Protein AF-A0A0B8NSM9-F1 (afdb_monomer_lite)

Foldseek 3Di:
DVVVVVVVVVVVVVVVVVCVVVVVVVVVVCCVVVVPDDDPPPPPLPDPPPPDPDDPPVVLQVLLVVLLVVLLVQLVVQVVVCVVVVHDDDSVVSSVVSSVCVVVVCCVVPVPDCPPPNPSNNVVVCVVVVVVVVVVVVVPDPVVVVVVVVPPPVVVVPPDPVVVVVVVVVVD

InterPro domains:
  IPR004445 Sodium/glutamate symport carrier protein GltS [PF03616] (2-148)
  IPR004445 Sodium/glutamate symport carrier protein GltS [PTHR36178] (2-150)

Structure (mmCIF, N/CA/C/O backbone):
data_AF-A0A0B8NSM9-F1
#
_entry.id   AF-A0A0B8NSM9-F1
#
loop_
_atom_site.group_PDB
_atom_site.id
_atom_site.type_symbol
_atom_site.label_atom_id
_atom_site.label_alt_id
_atom_site.label_comp_id
_atom_site.label_asym_id
_atom_site.label_entity_id
_atom_site.label_seq_id
_atom_site.pdbx_PDB_ins_code
_atom_site.Cartn_x
_atom_site.Cartn_y
_atom_site.Cartn_z
_atom_site.occupancy
_atom_site.B_iso_or_equiv
_atom_site.auth_seq_id
_atom_site.auth_comp_id
_atom_site.auth_asym_id
_atom_site.auth_atom_id
_atom_site.pdbx_PDB_model_num
ATOM 1 N N . MET A 1 1 ? -21.433 7.945 20.732 1.00 51.22 1 MET A N 1
ATOM 2 C CA . MET A 1 1 ? -20.625 8.120 19.500 1.00 51.22 1 MET A CA 1
ATOM 3 C C . MET A 1 1 ? -19.226 7.512 19.634 1.00 51.22 1 MET A C 1
ATOM 5 O O . MET A 1 1 ? -18.676 7.158 18.604 1.00 51.22 1 MET A O 1
ATOM 9 N N . GLU A 1 2 ? -18.695 7.286 20.847 1.00 59.81 2 GLU A N 1
ATOM 10 C CA . GLU A 1 2 ? -17.416 6.572 21.081 1.00 59.81 2 GLU A CA 1
ATOM 11 C C . GLU A 1 2 ? -17.366 5.153 20.502 1.00 59.81 2 GLU A C 1
ATOM 13 O O . GLU A 1 2 ? -16.456 4.845 19.741 1.00 59.81 2 GLU A O 1
ATOM 18 N N . SER A 1 3 ? -18.392 4.328 20.740 1.00 70.81 3 SER A N 1
ATOM 19 C CA . SER A 1 3 ? -18.400 2.936 20.260 1.00 70.81 3 SER A CA 1
ATOM 20 C C . SER A 1 3 ? -18.242 2.808 18.734 1.00 70.81 3 SER A C 1
ATOM 22 O O . SER A 1 3 ? -17.578 1.898 18.255 1.00 70.81 3 SER A O 1
ATOM 24 N N . ALA A 1 4 ? -18.776 3.748 17.943 1.00 78.38 4 ALA A N 1
ATOM 25 C CA . ALA A 1 4 ? -18.639 3.705 16.485 1.00 78.38 4 ALA A CA 1
ATOM 26 C C . ALA A 1 4 ? -17.199 3.992 16.014 1.00 78.38 4 ALA A C 1
ATOM 28 O O . ALA A 1 4 ? -16.735 3.382 15.051 1.00 78.38 4 ALA A O 1
ATOM 29 N N . ALA A 1 5 ? -16.489 4.898 16.691 1.00 79.38 5 ALA A N 1
ATOM 30 C CA . ALA A 1 5 ? -15.103 5.229 16.368 1.00 79.38 5 ALA A CA 1
ATOM 31 C C . ALA A 1 5 ? -14.138 4.115 16.809 1.00 79.38 5 ALA A C 1
ATOM 33 O O . ALA A 1 5 ? -13.252 3.740 16.042 1.00 79.38 5 ALA A O 1
ATOM 34 N N . GLU A 1 6 ? -14.350 3.534 17.993 1.00 78.12 6 GLU A N 1
ATOM 35 C CA . GLU A 1 6 ? -13.563 2.401 18.502 1.00 78.12 6 GLU A CA 1
ATOM 36 C C . GLU A 1 6 ? -13.726 1.152 17.630 1.00 78.12 6 GLU A C 1
ATOM 38 O O . GLU A 1 6 ? -12.737 0.534 17.228 1.00 78.12 6 GLU A O 1
ATOM 43 N N . VAL A 1 7 ? -14.967 0.821 17.254 1.00 84.25 7 VAL A N 1
ATOM 44 C CA . VAL A 1 7 ? -15.250 -0.289 16.333 1.00 84.25 7 VAL A CA 1
ATOM 45 C C . VAL A 1 7 ? -14.650 -0.013 14.952 1.00 84.25 7 VAL A C 1
ATOM 47 O O . VAL A 1 7 ? -14.114 -0.929 14.332 1.00 84.25 7 VAL A O 1
ATOM 50 N N . GLY A 1 8 ? -14.669 1.238 14.478 1.00 83.00 8 GLY A N 1
ATOM 51 C CA . GLY A 1 8 ? -14.024 1.634 13.221 1.00 83.00 8 GLY A CA 1
ATOM 52 C C . GLY A 1 8 ? -12.501 1.461 13.239 1.00 83.00 8 GLY A C 1
ATOM 53 O O . GLY A 1 8 ? -11.922 0.964 12.269 1.00 83.00 8 GLY A O 1
ATOM 54 N N . LEU A 1 9 ? -11.851 1.809 14.352 1.00 79.19 9 LEU A N 1
ATOM 55 C CA . LEU A 1 9 ? -10.409 1.634 14.538 1.00 79.19 9 LEU A CA 1
ATOM 56 C C . LEU A 1 9 ? -10.027 0.147 14.605 1.00 79.19 9 LEU A C 1
ATOM 58 O O . LEU A 1 9 ? -9.093 -0.282 13.922 1.00 79.19 9 LEU A O 1
ATOM 62 N N . ALA A 1 10 ? -10.781 -0.650 15.367 1.00 83.75 10 ALA A N 1
ATOM 63 C CA . ALA A 1 10 ? -10.580 -2.095 15.473 1.00 83.75 10 ALA A CA 1
ATOM 64 C C . ALA A 1 10 ? -10.846 -2.825 14.142 1.00 83.75 10 ALA A C 1
ATOM 66 O O . ALA A 1 10 ? -10.103 -3.730 13.761 1.00 83.75 10 ALA A O 1
ATOM 67 N N . ALA A 1 11 ? -11.869 -2.413 13.388 1.00 89.12 11 ALA A N 1
ATOM 68 C CA . ALA A 1 11 ? -12.180 -2.992 12.084 1.00 89.12 11 ALA A CA 1
ATOM 69 C C . ALA A 1 11 ? -11.087 -2.712 11.040 1.00 89.12 11 ALA A C 1
ATOM 71 O O . ALA A 1 11 ? -10.812 -3.572 10.204 1.00 89.12 11 ALA A O 1
ATOM 72 N N . ASN A 1 12 ? -10.436 -1.544 11.090 1.00 86.44 12 ASN A N 1
ATOM 73 C CA . ASN A 1 12 ? -9.341 -1.203 10.178 1.00 86.44 12 ASN A CA 1
ATOM 74 C C . ASN A 1 12 ? -8.142 -2.155 10.352 1.00 86.44 12 ASN A C 1
ATOM 76 O O . ASN A 1 12 ? -7.664 -2.737 9.377 1.00 86.44 12 ASN A O 1
ATOM 80 N N . THR A 1 13 ? -7.708 -2.393 11.594 1.00 88.88 13 THR A N 1
ATOM 81 C CA . THR A 1 13 ? -6.574 -3.288 11.876 1.00 88.88 13 THR A CA 1
ATOM 82 C C . THR A 1 13 ? -6.903 -4.744 11.549 1.00 88.88 13 THR A C 1
ATOM 84 O O . THR A 1 13 ? -6.107 -5.412 10.884 1.00 88.88 13 THR A O 1
ATOM 87 N N . LEU A 1 14 ? -8.096 -5.225 11.921 1.00 89.62 14 LEU A N 1
ATOM 88 C CA . LEU A 1 14 ? -8.569 -6.562 11.544 1.00 89.62 14 LEU A CA 1
ATOM 89 C C . LEU A 1 14 ? -8.679 -6.719 10.023 1.00 89.62 14 LEU A C 1
ATOM 91 O O . LEU A 1 14 ? -8.310 -7.768 9.490 1.00 89.62 14 LEU A O 1
ATOM 95 N N . GLY A 1 15 ? -9.132 -5.682 9.316 1.00 92.81 15 GLY A N 1
ATOM 96 C CA . GLY A 1 15 ? -9.189 -5.644 7.858 1.00 92.81 15 GLY A CA 1
ATOM 97 C C . GLY A 1 15 ? -7.806 -5.754 7.217 1.00 92.81 15 GLY A C 1
ATOM 98 O O . GLY A 1 15 ? -7.621 -6.570 6.314 1.00 92.81 15 GLY A O 1
ATOM 99 N N . LEU A 1 16 ? -6.818 -5.005 7.719 1.00 89.62 16 LEU A N 1
ATOM 100 C CA . LEU A 1 16 ? -5.439 -5.054 7.228 1.00 89.62 16 LEU A CA 1
ATOM 101 C C . LEU A 1 16 ? -4.792 -6.426 7.477 1.00 89.62 16 LEU A C 1
ATOM 103 O O . LEU A 1 16 ? -4.211 -7.004 6.558 1.00 89.62 16 LEU A O 1
ATOM 107 N N . ILE A 1 17 ? -4.939 -6.981 8.685 1.00 93.00 17 ILE A N 1
ATOM 108 C CA . ILE A 1 17 ? -4.421 -8.317 9.028 1.00 93.00 17 ILE A CA 1
ATOM 109 C C . ILE A 1 17 ? -5.060 -9.379 8.125 1.00 93.00 17 ILE A C 1
ATOM 111 O O . ILE A 1 17 ? -4.356 -10.203 7.535 1.00 93.00 17 ILE A O 1
ATOM 115 N N . SER A 1 18 ? -6.385 -9.332 7.968 1.00 94.12 18 SER A N 1
ATOM 116 C CA . SER A 1 18 ? -7.125 -10.271 7.120 1.00 94.12 18 SER A CA 1
ATOM 117 C C . SER A 1 18 ? -6.704 -10.161 5.652 1.00 94.12 18 SER A C 1
ATOM 119 O O . SER A 1 18 ? -6.491 -11.182 4.999 1.00 94.12 18 SER A O 1
ATOM 121 N N . ALA A 1 19 ? -6.512 -8.946 5.131 1.00 92.12 19 ALA A N 1
ATOM 122 C CA . ALA A 1 19 ? -6.042 -8.726 3.765 1.00 92.12 19 ALA A CA 1
ATOM 123 C C . ALA A 1 19 ? -4.636 -9.311 3.530 1.00 92.12 19 ALA A C 1
ATOM 125 O O . ALA A 1 19 ? -4.421 -9.990 2.524 1.00 92.12 19 ALA A O 1
ATOM 126 N N . CYS A 1 20 ? -3.702 -9.120 4.470 1.00 90.56 20 CYS A N 1
ATOM 127 C CA . CYS A 1 20 ? -2.353 -9.69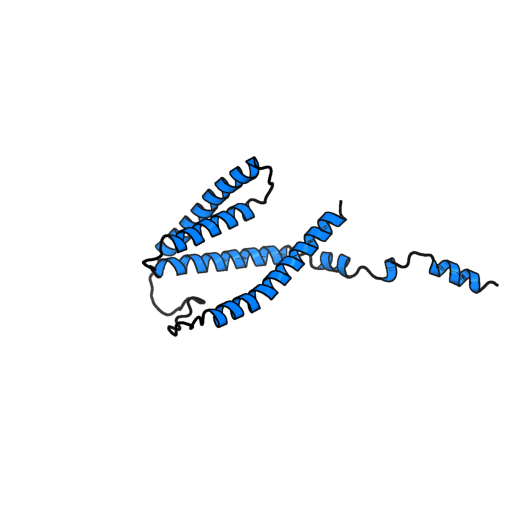3 4.399 1.00 90.56 20 CYS A CA 1
ATOM 128 C C . CYS A 1 20 ? -2.376 -11.230 4.408 1.00 90.56 20 CYS A C 1
ATOM 130 O O . CYS A 1 20 ? -1.683 -11.864 3.607 1.00 90.56 20 CYS A O 1
ATOM 132 N N . LEU A 1 21 ? -3.207 -11.834 5.266 1.00 95.56 21 LEU A N 1
ATOM 133 C CA . LEU A 1 21 ? -3.368 -13.290 5.342 1.00 95.56 21 LEU A CA 1
ATOM 134 C C . LEU A 1 21 ? -3.991 -13.882 4.075 1.00 95.56 21 LEU A C 1
ATOM 136 O O . LEU A 1 21 ? -3.602 -14.973 3.669 1.00 95.56 21 LEU A O 1
ATOM 140 N N . VAL A 1 22 ? -4.936 -13.181 3.442 1.00 95.56 22 VAL A N 1
ATOM 141 C CA . VAL A 1 22 ? -5.600 -13.628 2.205 1.00 95.56 22 VAL A CA 1
ATOM 142 C C . VAL A 1 22 ? -4.719 -13.396 0.970 1.00 95.56 22 VAL A C 1
ATOM 144 O O . VAL A 1 22 ? -4.739 -14.206 0.042 1.00 95.56 22 VAL A O 1
ATOM 147 N N . GLY A 1 23 ? -3.892 -12.348 0.948 1.00 91.69 23 GLY A N 1
ATOM 148 C CA . GLY A 1 23 ? -3.020 -12.028 -0.188 1.00 91.69 23 GLY A CA 1
ATOM 149 C C . GLY A 1 23 ? -2.027 -13.142 -0.545 1.00 91.69 23 GLY A C 1
ATOM 150 O O . GLY A 1 23 ? -1.852 -13.460 -1.723 1.00 91.69 23 GLY A O 1
ATOM 151 N N . GLY A 1 24 ? -1.433 -13.794 0.460 1.00 91.94 24 GLY A N 1
ATOM 152 C CA . GLY A 1 24 ? -0.514 -14.927 0.282 1.00 91.94 24 GLY A CA 1
ATOM 153 C C . GLY A 1 24 ? -1.117 -16.128 -0.473 1.00 91.94 24 GLY A C 1
ATOM 154 O O . GLY A 1 24 ? -0.614 -16.488 -1.544 1.00 91.94 24 GLY A O 1
ATOM 155 N N . PRO A 1 25 ? -2.197 -16.761 0.027 1.00 94.00 25 PRO A N 1
ATOM 156 C CA . PRO A 1 25 ? -2.840 -17.886 -0.644 1.00 94.00 25 PRO A CA 1
ATOM 157 C C . PRO A 1 25 ? -3.434 -17.502 -2.005 1.00 94.00 25 PRO A C 1
ATOM 159 O O . PRO A 1 25 ? -3.333 -18.312 -2.928 1.00 94.00 25 PRO A O 1
ATOM 162 N N . ILE A 1 26 ? -3.975 -16.284 -2.174 1.00 92.50 26 ILE A N 1
ATOM 163 C CA . ILE A 1 26 ? -4.417 -15.777 -3.488 1.00 92.50 26 ILE A CA 1
ATOM 164 C C . ILE A 1 26 ? -3.238 -15.754 -4.467 1.00 92.50 26 ILE A C 1
ATOM 166 O O . ILE A 1 26 ? -3.340 -16.328 -5.549 1.00 92.50 26 ILE A O 1
ATOM 170 N N . SER A 1 27 ? -2.098 -15.176 -4.080 1.00 88.44 27 SER A N 1
ATOM 171 C CA . SER A 1 27 ? -0.909 -15.111 -4.938 1.00 88.44 27 SER A CA 1
ATOM 172 C C . SER A 1 27 ? -0.446 -16.510 -5.367 1.00 88.44 27 SER A C 1
ATOM 174 O O . SER A 1 27 ? -0.291 -16.786 -6.559 1.00 88.44 27 SER A O 1
ATOM 176 N N . ASN A 1 28 ? -0.352 -17.447 -4.418 1.00 88.94 28 ASN A N 1
ATOM 177 C CA . ASN A 1 28 ? 0.023 -18.838 -4.694 1.00 88.94 28 ASN A CA 1
ATOM 178 C C . ASN A 1 28 ? -0.986 -19.553 -5.613 1.00 88.94 28 ASN A C 1
ATOM 180 O O . ASN A 1 28 ? -0.599 -20.304 -6.513 1.00 88.94 28 ASN A O 1
ATOM 184 N N . TYR A 1 29 ? -2.287 -19.311 -5.423 1.00 91.88 29 TYR A N 1
ATOM 185 C CA . TYR A 1 29 ? -3.330 -19.864 -6.285 1.00 91.88 29 TYR A CA 1
ATOM 186 C C . TYR A 1 29 ? -3.201 -19.355 -7.728 1.00 91.88 29 TYR A C 1
ATOM 188 O O . TYR A 1 29 ? -3.253 -20.162 -8.661 1.00 91.88 29 TYR A O 1
ATOM 196 N N . LEU A 1 30 ? -2.972 -18.052 -7.932 1.00 87.31 30 LEU A N 1
ATOM 197 C CA . LEU A 1 30 ? -2.765 -17.486 -9.270 1.00 87.31 30 LEU A CA 1
ATOM 198 C C . LEU A 1 30 ? -1.493 -18.030 -9.936 1.00 87.31 30 LEU A C 1
ATOM 200 O O . LEU A 1 30 ? -1.547 -18.389 -11.114 1.00 87.31 30 LEU A O 1
ATOM 204 N N . ILE A 1 31 ? -0.385 -18.162 -9.197 1.00 87.12 31 ILE A N 1
ATOM 205 C CA . ILE A 1 31 ? 0.873 -18.736 -9.706 1.00 87.12 31 ILE A CA 1
ATOM 206 C C . ILE A 1 31 ? 0.659 -20.174 -10.190 1.00 87.12 31 ILE A C 1
ATOM 208 O O . ILE A 1 31 ? 1.027 -20.504 -11.321 1.00 87.12 31 ILE A O 1
ATOM 212 N N . LYS A 1 32 ? 0.008 -21.020 -9.378 1.00 87.75 32 LYS A N 1
ATOM 213 C CA . LYS A 1 32 ? -0.283 -22.420 -9.735 1.00 87.75 32 LYS A CA 1
ATOM 214 C C . LYS A 1 32 ? -1.252 -22.532 -10.912 1.00 87.75 32 LYS A C 1
ATOM 216 O O . LYS A 1 32 ? -1.032 -23.353 -11.801 1.00 87.75 32 LYS A O 1
ATOM 221 N N . LYS A 1 33 ? -2.304 -21.706 -10.941 1.00 88.31 33 LYS A N 1
ATOM 222 C CA . LYS A 1 33 ? -3.327 -21.721 -11.998 1.00 88.31 33 LYS A CA 1
ATOM 223 C C . LYS A 1 33 ? -2.772 -21.273 -13.350 1.00 88.31 33 LYS A C 1
ATOM 225 O O . LYS A 1 33 ? -3.042 -21.921 -14.357 1.00 88.31 33 LYS A O 1
ATOM 230 N N . HIS A 1 34 ? -2.001 -20.189 -13.374 1.00 86.62 34 HIS A N 1
ATOM 231 C CA . HIS A 1 34 ? -1.426 -19.636 -14.604 1.00 86.62 34 HIS A CA 1
ATOM 232 C C . HIS A 1 34 ? -0.056 -20.231 -14.956 1.00 86.62 34 HIS A C 1
ATOM 234 O O . HIS A 1 34 ? 0.523 -19.827 -15.959 1.00 86.62 34 HIS A O 1
ATOM 240 N N . ARG A 1 35 ? 0.449 -21.187 -14.155 1.00 80.50 35 ARG A N 1
ATOM 241 C CA . ARG A 1 35 ? 1.782 -21.802 -14.287 1.00 80.50 35 ARG A CA 1
ATOM 242 C C . ARG A 1 35 ? 2.857 -20.751 -14.557 1.00 80.50 35 ARG A C 1
ATOM 244 O O . ARG A 1 35 ? 3.638 -20.888 -15.493 1.00 80.50 35 ARG A O 1
ATOM 251 N N . LEU A 1 36 ? 2.846 -19.683 -13.757 1.00 75.75 36 LEU A N 1
ATOM 252 C CA . LEU A 1 36 ? 3.821 -18.603 -13.878 1.00 75.75 36 LEU A CA 1
ATOM 253 C C . LEU A 1 36 ? 5.205 -19.190 -13.586 1.00 75.75 36 LEU A C 1
ATOM 255 O O . LEU A 1 36 ? 5.545 -19.463 -12.437 1.00 75.75 36 LEU A O 1
ATOM 259 N N . THR A 1 37 ? 5.972 -19.453 -14.639 1.00 73.94 37 THR A N 1
ATOM 260 C CA . THR A 1 37 ? 7.354 -19.907 -14.531 1.00 73.94 37 THR A CA 1
ATOM 261 C C . THR A 1 37 ? 8.215 -18.730 -14.085 1.00 73.94 37 THR A C 1
ATOM 263 O O . THR A 1 37 ? 8.163 -17.685 -14.743 1.00 73.94 37 THR A O 1
ATOM 266 N N . PRO A 1 38 ? 9.004 -18.860 -13.005 1.00 63.94 38 PRO A N 1
ATOM 267 C CA . PRO A 1 38 ? 10.004 -17.856 -12.684 1.00 63.94 38 PRO A CA 1
ATOM 268 C C . PRO A 1 38 ? 10.982 -17.791 -13.859 1.00 63.94 38 PRO A C 1
ATOM 270 O O . PRO A 1 38 ? 11.517 -18.818 -14.279 1.00 63.94 38 PRO A O 1
ATOM 273 N N . ASN A 1 39 ? 11.164 -16.603 -14.435 1.00 57.31 39 ASN A N 1
ATOM 274 C CA . ASN A 1 39 ? 12.196 -16.413 -15.443 1.00 57.31 39 ASN A CA 1
ATOM 275 C C . ASN A 1 39 ? 13.540 -16.699 -14.759 1.00 57.31 39 ASN A C 1
ATOM 277 O O . ASN A 1 39 ? 13.835 -16.091 -13.735 1.00 57.31 39 ASN A O 1
ATOM 281 N N . SER A 1 40 ? 14.312 -17.660 -15.266 1.00 48.84 40 SER A N 1
ATOM 282 C CA . SER A 1 40 ? 15.592 -18.082 -14.672 1.00 48.84 40 SER A CA 1
ATOM 283 C C . SER A 1 40 ? 16.736 -17.100 -14.939 1.00 48.84 40 SER A C 1
ATOM 285 O O . SER A 1 40 ? 17.896 -17.458 -14.760 1.00 48.84 40 SER A O 1
ATOM 287 N N . ASP A 1 41 ? 16.414 -15.876 -15.353 1.00 46.69 41 ASP A N 1
ATOM 288 C CA . ASP A 1 41 ? 17.356 -14.768 -15.358 1.00 46.69 41 ASP A CA 1
ATOM 289 C C . ASP A 1 41 ? 17.367 -14.200 -13.942 1.00 46.69 41 ASP A C 1
ATOM 291 O O . ASP A 1 41 ? 16.534 -13.384 -13.546 1.00 46.69 41 ASP A O 1
ATOM 295 N N . HIS A 1 42 ? 18.222 -14.797 -13.121 1.00 45.03 42 HIS A N 1
ATOM 296 C CA . HIS A 1 42 ? 18.327 -14.546 -11.693 1.00 45.03 42 HIS A CA 1
ATOM 297 C C . HIS A 1 42 ? 19.116 -13.257 -11.423 1.00 45.03 42 HIS A C 1
ATOM 299 O O . HIS A 1 42 ? 19.988 -13.242 -10.558 1.00 45.03 42 HIS A O 1
ATOM 305 N N . ASP A 1 43 ? 18.803 -12.181 -12.145 1.00 43.88 43 ASP A N 1
ATOM 306 C CA . ASP A 1 43 ? 19.116 -10.833 -11.688 1.00 43.88 43 ASP A CA 1
ATOM 307 C C . ASP A 1 43 ? 17.896 -10.358 -10.903 1.00 43.88 43 ASP A C 1
ATOM 309 O O . ASP A 1 43 ? 16.878 -9.904 -11.432 1.00 43.88 43 ASP A O 1
ATOM 313 N N . LEU A 1 44 ? 17.936 -10.650 -9.606 1.00 41.88 44 LEU A N 1
ATOM 314 C CA . LEU A 1 44 ? 16.922 -10.218 -8.666 1.00 41.88 44 LEU A CA 1
ATOM 315 C C . LEU A 1 44 ? 16.929 -8.686 -8.655 1.00 41.88 44 LEU A C 1
ATOM 317 O O . LEU A 1 44 ? 17.721 -8.076 -7.949 1.00 41.88 44 LEU A O 1
ATOM 321 N N . ASP A 1 45 ? 15.986 -8.081 -9.380 1.00 46.78 45 ASP A N 1
ATOM 322 C CA . ASP A 1 45 ? 15.589 -6.660 -9.326 1.00 46.78 45 ASP A CA 1
ATOM 323 C C . ASP A 1 45 ? 14.921 -6.312 -7.969 1.00 46.78 45 ASP A C 1
ATOM 325 O O . ASP A 1 45 ? 13.899 -5.633 -7.876 1.00 46.78 45 ASP A O 1
ATOM 329 N N . ILE A 1 46 ? 15.453 -6.896 -6.891 1.00 43.25 46 ILE A N 1
ATOM 330 C CA . ILE A 1 46 ? 15.048 -6.772 -5.494 1.00 43.25 46 ILE A CA 1
ATOM 331 C C . ILE A 1 46 ? 16.353 -6.740 -4.690 1.00 43.25 46 ILE A C 1
ATOM 333 O O . ILE A 1 46 ? 16.750 -7.702 -4.035 1.00 43.25 46 ILE A O 1
ATOM 337 N N . GLY A 1 47 ? 17.069 -5.631 -4.821 1.00 43.81 47 GLY A N 1
ATOM 338 C CA . GLY A 1 47 ? 18.401 -5.453 -4.258 1.00 43.81 47 GLY A CA 1
ATOM 339 C C . GLY A 1 47 ? 19.359 -5.003 -5.343 1.00 43.81 47 GLY A C 1
ATOM 340 O O . GLY A 1 47 ? 19.719 -5.765 -6.225 1.00 43.81 47 GLY A O 1
ATOM 341 N N . VAL A 1 48 ? 19.750 -3.736 -5.276 1.00 40.88 48 VAL A N 1
ATOM 342 C CA . VAL A 1 48 ? 20.723 -3.107 -6.169 1.00 40.88 48 VAL A CA 1
ATOM 343 C C . VAL A 1 48 ? 21.950 -4.016 -6.328 1.00 40.88 48 VAL A C 1
ATOM 345 O O . VAL A 1 48 ? 22.714 -4.176 -5.375 1.00 40.88 48 VAL A O 1
ATOM 348 N N . CYS A 1 49 ? 22.159 -4.596 -7.515 1.00 35.47 49 CYS A N 1
ATOM 349 C CA . CYS A 1 49 ? 23.427 -5.229 -7.868 1.00 35.47 49 CYS A CA 1
ATOM 350 C C . CYS A 1 49 ? 24.527 -4.162 -7.779 1.00 35.47 49 CYS A C 1
ATOM 352 O O . CYS A 1 49 ? 24.656 -3.290 -8.636 1.00 35.47 49 CYS A O 1
ATOM 354 N N . HIS A 1 50 ? 25.305 -4.190 -6.697 1.00 45.47 50 HIS A N 1
ATOM 355 C CA . HIS A 1 50 ? 26.381 -3.235 -6.427 1.00 45.47 50 HIS A CA 1
ATOM 356 C C . HIS A 1 50 ? 27.647 -3.527 -7.251 1.00 45.47 50 HIS A C 1
ATOM 358 O O . HIS A 1 50 ? 28.750 -3.370 -6.738 1.00 45.47 50 HIS A O 1
ATOM 364 N N . ASN A 1 51 ? 27.540 -4.005 -8.494 1.00 42.34 51 ASN A N 1
ATOM 365 C CA . ASN A 1 51 ? 28.736 -4.506 -9.177 1.00 42.34 51 ASN A CA 1
ATOM 366 C C . ASN A 1 51 ? 28.936 -4.120 -10.636 1.00 42.34 51 ASN A C 1
ATOM 368 O O . ASN A 1 51 ? 29.829 -4.651 -11.284 1.00 42.34 51 ASN A O 1
ATOM 372 N N . GLU A 1 52 ? 28.238 -3.101 -11.115 1.00 40.12 52 GLU A N 1
ATOM 373 C CA . GLU A 1 52 ? 28.579 -2.489 -12.391 1.00 40.12 52 GLU A CA 1
ATOM 374 C C . GLU A 1 52 ? 28.786 -0.998 -12.139 1.00 40.12 52 GLU A C 1
ATOM 376 O O . GLU A 1 52 ? 27.967 -0.339 -11.500 1.00 40.12 52 GLU A O 1
ATOM 381 N N . THR A 1 53 ? 29.886 -0.434 -12.626 1.00 42.09 53 THR A N 1
ATOM 382 C CA . THR A 1 53 ? 30.153 1.007 -12.625 1.00 42.09 53 THR A CA 1
ATOM 383 C C . THR A 1 53 ? 29.176 1.738 -13.556 1.00 42.09 53 THR A C 1
ATOM 385 O O . THR A 1 53 ? 29.565 2.297 -14.581 1.00 42.09 53 THR A O 1
ATOM 388 N N . THR A 1 54 ? 27.884 1.719 -13.253 1.00 41.94 54 THR A N 1
ATOM 389 C CA . THR A 1 54 ? 26.864 2.478 -13.967 1.00 41.94 54 THR A CA 1
ATOM 390 C C . THR A 1 54 ? 26.791 3.857 -13.344 1.00 41.94 54 THR A C 1
ATOM 392 O O . THR A 1 54 ? 26.373 4.016 -12.197 1.00 41.94 54 THR A O 1
ATOM 395 N N . LYS A 1 55 ? 27.235 4.861 -14.110 1.00 42.19 55 LYS A N 1
ATOM 396 C CA . LYS A 1 55 ? 26.935 6.281 -13.886 1.00 42.19 55 LYS A CA 1
ATOM 397 C C . LYS A 1 55 ? 25.525 6.390 -13.316 1.00 42.19 55 LYS A C 1
ATOM 399 O O . LYS A 1 55 ? 24.582 5.991 -13.988 1.00 42.19 55 LYS A O 1
ATOM 404 N N . LEU A 1 56 ? 25.423 6.910 -12.097 1.00 46.66 56 LEU A N 1
ATOM 405 C CA . LEU A 1 56 ? 24.172 7.225 -11.423 1.00 46.66 56 LEU A CA 1
A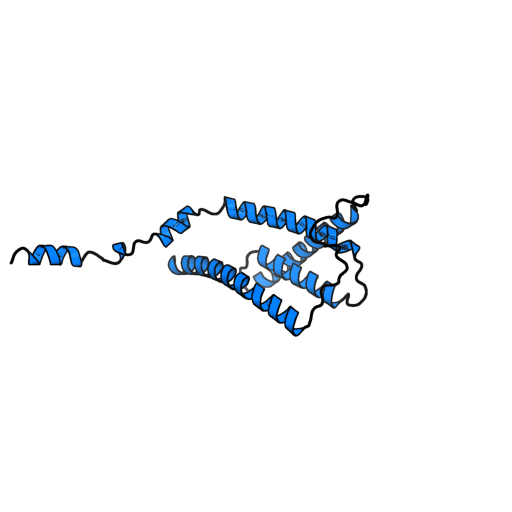TOM 406 C C . LEU A 1 56 ? 23.252 7.921 -12.439 1.00 46.66 56 LEU A C 1
ATOM 408 O O . LEU A 1 56 ? 23.523 9.063 -12.822 1.00 46.66 56 LEU A O 1
ATOM 412 N N . ASP A 1 57 ? 22.250 7.212 -12.961 1.00 59.06 57 ASP A N 1
ATOM 413 C CA . ASP A 1 57 ? 21.389 7.734 -14.018 1.00 59.06 57 ASP A CA 1
ATOM 414 C C . ASP A 1 57 ? 20.466 8.777 -13.387 1.00 59.06 57 ASP A C 1
ATOM 416 O O . ASP A 1 57 ? 19.384 8.482 -12.881 1.00 59.06 57 ASP A O 1
ATOM 420 N N . HIS A 1 58 ? 20.943 10.023 -13.347 1.00 60.31 58 HIS A N 1
ATOM 421 C CA . HIS A 1 58 ? 20.219 11.171 -12.799 1.00 60.31 58 HIS A CA 1
ATOM 422 C C . HIS A 1 58 ? 18.840 11.317 -13.463 1.00 60.31 58 HIS A C 1
ATOM 424 O O . HIS A 1 58 ? 17.896 11.811 -12.845 1.00 60.31 58 HIS A O 1
ATOM 430 N N . PHE A 1 59 ? 18.705 10.838 -14.703 1.00 65.00 59 PHE A N 1
ATOM 431 C CA . PHE A 1 59 ? 17.454 10.820 -15.446 1.00 65.00 59 PHE A CA 1
ATOM 432 C C . PHE A 1 59 ? 16.420 9.858 -14.854 1.00 65.00 59 PHE A C 1
ATOM 434 O O . PHE A 1 59 ? 15.244 10.218 -14.806 1.00 65.00 59 PHE A O 1
ATOM 441 N N . GLY A 1 60 ? 16.825 8.695 -14.336 1.00 69.38 60 GLY A N 1
ATOM 442 C CA . GLY A 1 60 ? 15.922 7.743 -13.684 1.00 69.38 60 GLY A CA 1
ATOM 443 C C . GLY A 1 60 ? 15.273 8.306 -12.416 1.00 69.38 60 GLY A C 1
ATOM 444 O O . GLY A 1 60 ? 14.057 8.196 -12.244 1.00 69.38 60 GLY A O 1
ATOM 445 N N . TYR A 1 61 ? 16.053 8.981 -11.564 1.00 73.06 61 TYR A N 1
ATOM 446 C CA . TYR A 1 61 ? 15.520 9.674 -10.382 1.00 73.06 61 TYR A CA 1
ATOM 447 C C . TYR A 1 61 ? 14.593 10.828 -10.774 1.00 73.06 61 TYR A C 1
ATOM 449 O O . TYR A 1 61 ? 13.490 10.950 -10.240 1.00 73.06 61 TYR A O 1
ATOM 457 N N . LEU A 1 62 ? 15.009 11.658 -11.737 1.00 75.31 62 LEU A N 1
ATOM 458 C CA . LEU A 1 62 ? 14.216 12.804 -12.177 1.00 75.31 62 LEU A CA 1
ATOM 459 C C . LEU A 1 62 ? 12.889 12.362 -12.813 1.00 75.31 62 LEU A C 1
ATOM 461 O O . LEU A 1 62 ? 11.855 12.983 -12.577 1.00 75.31 62 LEU A O 1
ATOM 465 N N . TYR A 1 63 ? 12.898 11.260 -13.565 1.00 76.44 63 TYR A N 1
ATOM 466 C CA . TYR A 1 63 ? 11.696 10.650 -14.125 1.00 76.44 63 TYR A CA 1
ATOM 467 C C . TYR A 1 63 ? 10.782 10.071 -13.035 1.00 76.44 63 TYR A C 1
ATOM 469 O O . TYR A 1 63 ? 9.568 10.290 -13.078 1.00 76.44 63 TYR A O 1
ATOM 477 N N . ALA A 1 64 ? 11.347 9.401 -12.025 1.00 77.81 64 ALA A N 1
ATOM 478 C CA . ALA A 1 64 ? 10.582 8.906 -10.884 1.00 77.81 64 ALA A CA 1
ATOM 479 C C . ALA A 1 64 ? 9.912 10.044 -10.105 1.00 77.81 64 ALA A C 1
ATOM 481 O O . ALA A 1 64 ? 8.711 9.989 -9.822 1.00 77.81 64 ALA A O 1
ATOM 482 N N . TRP A 1 65 ? 10.663 11.114 -9.848 1.00 82.56 65 TRP A N 1
ATOM 483 C CA . TRP A 1 65 ? 10.170 12.325 -9.200 1.00 82.56 65 TRP A CA 1
ATOM 484 C C . TRP A 1 65 ? 9.076 13.021 -10.018 1.00 82.56 65 TRP A C 1
ATOM 486 O O . TRP A 1 65 ? 8.052 13.434 -9.468 1.00 82.56 65 TRP A O 1
ATOM 496 N N . LEU A 1 66 ? 9.258 13.118 -11.338 1.00 83.75 66 LEU A N 1
ATOM 497 C CA . LEU A 1 66 ? 8.268 13.679 -12.256 1.00 83.75 66 LEU A CA 1
ATOM 498 C C . LEU A 1 66 ? 6.962 12.879 -12.219 1.00 83.75 66 LEU A C 1
ATOM 500 O O . LEU A 1 66 ? 5.886 13.463 -12.114 1.00 83.75 66 LEU A O 1
ATOM 504 N N . MET A 1 67 ? 7.042 11.549 -12.277 1.00 81.31 67 MET A N 1
ATOM 505 C CA . MET A 1 67 ? 5.860 10.686 -12.261 1.00 81.31 67 MET A CA 1
ATOM 506 C C . MET A 1 67 ? 5.138 10.730 -10.907 1.00 81.31 67 MET A C 1
ATOM 508 O O . MET A 1 67 ? 3.908 10.701 -10.878 1.00 81.31 67 MET A O 1
ATOM 512 N N . LEU A 1 68 ? 5.878 10.860 -9.800 1.00 86.50 68 LEU A N 1
ATOM 513 C CA . LEU A 1 68 ? 5.310 11.078 -8.468 1.00 86.50 68 LEU A CA 1
ATOM 514 C C . LEU A 1 68 ? 4.553 12.411 -8.400 1.00 86.50 68 LEU A C 1
ATOM 516 O O . LEU A 1 68 ? 3.393 12.433 -7.993 1.00 86.50 68 LEU A O 1
ATOM 520 N N . ASN A 1 69 ? 5.159 13.507 -8.869 1.00 89.62 69 ASN A N 1
ATOM 521 C CA . ASN A 1 69 ? 4.493 14.814 -8.929 1.00 89.62 69 ASN A CA 1
ATOM 522 C C . ASN A 1 69 ? 3.257 14.788 -9.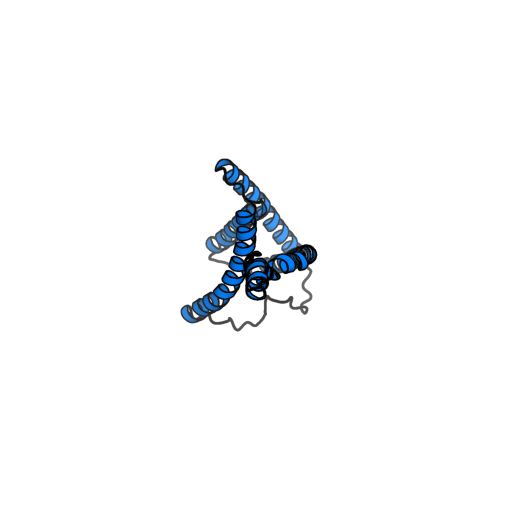836 1.00 89.62 69 ASN A C 1
ATOM 524 O O . ASN A 1 69 ? 2.220 15.348 -9.485 1.00 89.62 69 ASN A O 1
ATOM 528 N N . LEU A 1 70 ? 3.327 14.086 -10.969 1.00 89.31 70 LEU A N 1
ATOM 529 C CA . LEU A 1 70 ? 2.184 13.919 -11.862 1.00 89.31 70 LEU A CA 1
ATOM 530 C C . LEU A 1 70 ? 1.043 13.150 -11.180 1.00 89.31 70 LEU A C 1
ATOM 532 O O . LEU A 1 70 ? -0.116 13.541 -11.304 1.00 89.31 70 LEU A O 1
ATOM 536 N N . SER A 1 71 ? 1.367 12.106 -10.411 1.00 89.12 71 SER A N 1
ATOM 537 C CA . SER A 1 71 ? 0.386 11.373 -9.604 1.00 89.12 71 SER A CA 1
ATOM 538 C C . SER A 1 71 ? -0.256 12.247 -8.526 1.00 89.12 71 SER A C 1
ATOM 540 O O . SER A 1 71 ? -1.455 12.114 -8.290 1.00 89.12 71 SER A O 1
ATOM 542 N N . LEU A 1 72 ? 0.502 13.148 -7.891 1.00 91.06 72 LEU A N 1
ATOM 543 C CA . LEU A 1 72 ? -0.031 14.097 -6.906 1.00 91.06 72 LEU A CA 1
ATOM 544 C C . LEU A 1 72 ? -0.997 15.101 -7.546 1.00 91.06 72 LEU A C 1
ATOM 546 O O . LEU A 1 72 ? -2.093 15.304 -7.029 1.00 91.06 72 LEU A O 1
ATOM 550 N N . ILE A 1 73 ? -0.629 15.683 -8.692 1.00 92.50 73 ILE A N 1
ATOM 551 C CA . ILE A 1 73 ? -1.493 16.617 -9.434 1.00 92.50 73 ILE A CA 1
ATOM 552 C C . ILE A 1 73 ? -2.796 15.925 -9.847 1.00 92.50 73 ILE A C 1
ATOM 554 O O . ILE A 1 73 ? -3.884 16.475 -9.673 1.00 92.50 73 ILE A O 1
ATOM 558 N N . PHE A 1 74 ? -2.700 14.698 -10.361 1.00 91.56 74 PHE A N 1
ATOM 559 C CA . PHE A 1 74 ? -3.876 13.939 -10.777 1.00 91.56 74 PHE A CA 1
ATOM 560 C C . PHE A 1 74 ? -4.744 13.528 -9.576 1.00 91.56 74 PHE A C 1
ATOM 562 O O . PHE A 1 74 ? -5.968 13.618 -9.637 1.00 91.56 74 PHE A O 1
ATOM 569 N N . GLY A 1 75 ? -4.118 13.156 -8.455 1.00 91.75 75 GLY A N 1
ATOM 570 C CA . GLY A 1 75 ? -4.788 12.895 -7.180 1.00 91.75 75 GLY A CA 1
ATOM 571 C C . GLY A 1 75 ? -5.559 14.097 -6.650 1.00 91.75 75 GLY A C 1
ATOM 572 O O . GLY A 1 75 ? -6.703 13.949 -6.229 1.00 91.75 75 GLY A O 1
ATOM 573 N N . TYR A 1 76 ? -4.977 15.292 -6.745 1.00 91.88 76 TYR A N 1
ATOM 574 C CA . TYR A 1 76 ? -5.645 16.538 -6.376 1.00 91.88 76 TYR A CA 1
ATOM 575 C C . TYR A 1 76 ? -6.878 16.813 -7.250 1.00 91.88 76 TYR A C 1
ATOM 577 O O . TYR A 1 76 ? -7.937 17.167 -6.733 1.00 91.88 76 TYR A O 1
ATOM 585 N N . PHE A 1 77 ? -6.784 16.573 -8.562 1.00 91.44 77 PHE A N 1
ATOM 586 C CA . PHE A 1 77 ? -7.928 16.716 -9.469 1.00 91.44 77 PHE A CA 1
ATOM 587 C C . PHE A 1 77 ? -9.059 15.730 -9.133 1.00 91.44 77 PHE A C 1
ATOM 589 O O . PHE A 1 77 ? -10.232 16.105 -9.107 1.00 91.44 77 PHE A O 1
ATOM 596 N N . ILE A 1 78 ? -8.708 14.480 -8.808 1.00 89.50 78 ILE A N 1
ATOM 597 C CA . ILE A 1 78 ? -9.665 13.473 -8.332 1.00 89.50 78 ILE A CA 1
ATOM 598 C C . ILE A 1 78 ? -10.287 13.887 -6.988 1.00 89.50 78 ILE A C 1
ATOM 600 O O . ILE A 1 78 ? -11.490 13.708 -6.803 1.00 89.50 78 ILE A O 1
ATOM 604 N N . ASN A 1 79 ? -9.506 14.466 -6.068 1.00 91.12 79 ASN A N 1
ATOM 605 C CA . ASN A 1 79 ? -10.001 14.940 -4.773 1.00 91.12 79 ASN A CA 1
ATOM 606 C C . ASN A 1 79 ? -11.094 16.006 -4.932 1.00 91.12 79 ASN A C 1
ATOM 608 O O . ASN A 1 79 ? -12.146 15.886 -4.312 1.00 91.12 79 ASN A O 1
ATOM 612 N N . ILE A 1 80 ? -10.891 16.988 -5.818 1.00 87.75 80 ILE A N 1
ATOM 613 C CA . ILE A 1 80 ? -11.923 17.989 -6.144 1.00 87.75 80 ILE A CA 1
ATOM 614 C C . ILE A 1 80 ? -13.192 17.298 -6.664 1.00 87.75 80 ILE A C 1
ATOM 616 O O . ILE A 1 80 ? -14.301 17.641 -6.260 1.00 87.75 80 ILE A O 1
ATOM 620 N N . GLY A 1 81 ? -13.041 16.281 -7.518 1.00 86.56 81 GLY A N 1
ATOM 621 C CA . GLY A 1 81 ? -14.165 15.466 -7.982 1.00 86.56 81 GLY A CA 1
ATOM 622 C C . GLY A 1 81 ? -14.935 14.807 -6.830 1.00 86.56 81 GLY A C 1
ATOM 623 O O . GLY A 1 81 ? -16.162 14.880 -6.796 1.00 86.56 81 GLY A O 1
ATOM 624 N N . PHE A 1 82 ? -14.244 14.223 -5.848 1.00 86.75 82 PHE A N 1
ATOM 625 C CA . PHE A 1 82 ? -14.892 13.625 -4.673 1.00 86.75 82 PHE A CA 1
ATOM 626 C C . PHE A 1 82 ? -15.607 14.646 -3.781 1.00 86.75 82 PHE A C 1
ATOM 628 O O . PHE A 1 82 ? -16.705 14.355 -3.297 1.00 86.75 82 PHE A O 1
ATOM 635 N N . GLU A 1 83 ? -15.052 15.848 -3.618 1.00 85.00 83 GLU A N 1
ATOM 636 C CA . GLU A 1 83 ? -15.689 16.926 -2.852 1.00 85.00 83 GLU A CA 1
ATOM 637 C C . GLU A 1 83 ? -17.035 17.337 -3.461 1.00 85.00 83 GLU A C 1
ATOM 639 O O . GLU A 1 83 ? -18.000 17.553 -2.727 1.00 85.00 83 GLU A O 1
ATOM 644 N N . THR A 1 84 ? -17.154 17.343 -4.793 1.00 82.12 84 THR A N 1
ATOM 645 C CA . THR A 1 84 ? -18.439 17.631 -5.457 1.00 82.12 84 THR A CA 1
ATOM 646 C C . THR A 1 84 ? -19.513 16.568 -5.210 1.00 82.12 84 THR A C 1
ATOM 648 O O . THR A 1 84 ? -20.703 16.869 -5.275 1.00 82.12 84 THR A O 1
ATOM 651 N N . ILE A 1 85 ? -19.106 15.337 -4.888 1.00 82.75 85 ILE A N 1
ATOM 652 C CA . ILE A 1 85 ? -19.995 14.198 -4.609 1.00 82.75 85 ILE A CA 1
ATOM 653 C C . ILE A 1 85 ? -20.365 14.146 -3.107 1.00 82.75 85 ILE A C 1
ATOM 655 O O . ILE A 1 85 ? -21.182 13.327 -2.692 1.00 82.75 85 ILE A O 1
ATOM 659 N N . GLY A 1 86 ? -19.804 15.034 -2.274 1.00 82.56 86 GLY A N 1
ATOM 660 C CA . GLY A 1 86 ? -20.032 15.053 -0.824 1.00 82.56 86 GLY A CA 1
ATOM 661 C C . GLY A 1 86 ? -19.261 13.970 -0.059 1.00 82.56 86 GLY A C 1
ATOM 662 O O . GLY A 1 86 ? -19.565 13.696 1.101 1.00 82.56 86 GLY A O 1
ATOM 663 N N . LEU A 1 87 ? -18.264 13.345 -0.693 1.00 81.88 87 LEU A N 1
ATOM 664 C CA . LEU A 1 87 ? -17.421 12.316 -0.092 1.00 81.88 87 LEU A CA 1
ATOM 665 C C . LEU A 1 87 ? -16.166 12.952 0.526 1.00 81.88 87 LEU A C 1
ATOM 667 O O . LEU A 1 87 ? -15.242 13.337 -0.187 1.00 81.88 87 LEU A O 1
ATOM 671 N N . GLN A 1 88 ? -16.110 13.033 1.859 1.00 80.31 88 GLN A N 1
ATOM 672 C CA . GLN A 1 88 ? -14.926 13.508 2.583 1.00 80.31 88 GLN A CA 1
ATOM 673 C C . GLN A 1 88 ? -13.924 12.368 2.787 1.00 80.31 88 GLN A C 1
ATOM 675 O O . GLN A 1 88 ? -13.956 11.668 3.800 1.00 80.31 88 GLN A O 1
ATOM 680 N N . LEU A 1 89 ? -13.037 12.168 1.809 1.00 81.56 89 LEU A N 1
ATOM 681 C CA . LEU A 1 89 ? -11.901 11.259 1.950 1.00 81.56 89 LEU A CA 1
ATOM 682 C C . LEU A 1 89 ? -10.621 12.034 2.279 1.00 81.56 89 LEU A C 1
ATOM 684 O O . LEU A 1 89 ? -10.423 13.145 1.791 1.00 81.56 89 LEU A O 1
ATOM 688 N N . PRO A 1 90 ? -9.700 11.435 3.050 1.00 86.19 90 PRO A N 1
ATOM 689 C CA . PRO A 1 90 ? -8.355 11.966 3.184 1.00 86.19 90 PRO A CA 1
ATOM 690 C C . PRO A 1 90 ? -7.658 12.070 1.820 1.00 86.19 90 PRO A C 1
ATOM 692 O O . PRO A 1 90 ? -7.683 11.126 1.026 1.00 86.19 90 PRO A O 1
ATOM 695 N N . MET A 1 91 ? -6.947 13.176 1.588 1.00 85.56 91 MET A N 1
ATOM 696 C CA . MET A 1 91 ? -6.262 13.455 0.317 1.00 85.56 91 MET A CA 1
ATOM 697 C C . MET A 1 91 ? -5.287 12.338 -0.105 1.00 85.56 91 MET A C 1
ATOM 699 O O . MET A 1 91 ? -5.119 12.071 -1.294 1.00 85.56 91 MET A O 1
ATOM 703 N N . PHE A 1 92 ? -4.689 11.623 0.858 1.00 88.00 92 PHE A N 1
ATOM 704 C CA . PHE A 1 92 ? -3.786 10.506 0.564 1.00 88.00 92 PHE A CA 1
ATOM 705 C C . PHE A 1 92 ? -4.477 9.379 -0.223 1.00 88.00 92 PHE A C 1
ATOM 707 O O . PHE A 1 92 ? -3.850 8.772 -1.090 1.00 88.00 92 PHE A O 1
ATOM 714 N N . VAL A 1 93 ? -5.765 9.116 0.035 1.00 90.12 93 VAL A N 1
ATOM 715 C CA . VAL A 1 93 ? -6.526 8.050 -0.637 1.00 90.12 93 VAL A CA 1
ATOM 716 C C . VAL A 1 93 ? -6.779 8.421 -2.098 1.00 90.12 93 VAL A C 1
ATOM 718 O O . VAL A 1 93 ? -6.579 7.592 -2.986 1.00 90.12 93 VAL A O 1
ATOM 721 N N . ALA A 1 94 ? -7.155 9.676 -2.364 1.00 91.75 94 ALA A N 1
ATOM 722 C CA . ALA A 1 94 ? -7.360 10.178 -3.724 1.00 91.75 94 ALA A CA 1
ATOM 723 C C . ALA A 1 94 ? -6.064 10.107 -4.552 1.00 91.75 94 ALA A C 1
ATOM 725 O O . ALA A 1 94 ? -6.075 9.643 -5.696 1.00 91.75 94 ALA A O 1
ATOM 726 N N . CYS A 1 95 ? -4.930 10.473 -3.947 1.00 90.44 95 CYS A N 1
ATOM 727 C CA . CYS A 1 95 ? -3.611 10.335 -4.564 1.00 90.44 95 CYS A CA 1
ATOM 728 C C . CYS A 1 95 ? -3.232 8.874 -4.850 1.00 90.44 95 CYS 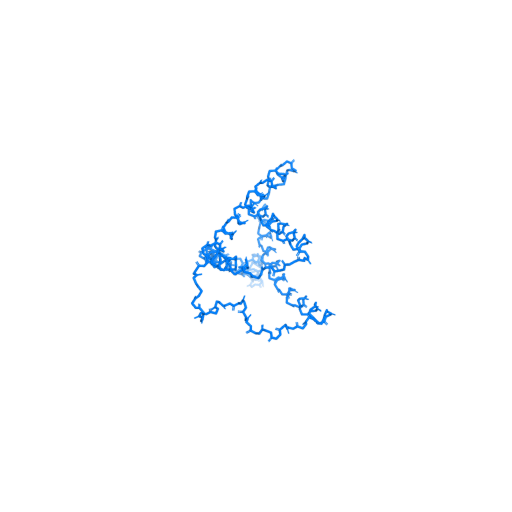A C 1
ATOM 730 O O . CYS A 1 95 ? -2.675 8.589 -5.912 1.00 90.44 95 CYS A O 1
ATOM 732 N N . LEU A 1 96 ? -3.560 7.939 -3.952 1.00 90.19 96 LEU A N 1
ATOM 733 C CA . LEU A 1 96 ? -3.299 6.507 -4.140 1.00 90.19 96 LEU A CA 1
ATOM 734 C C . LEU A 1 96 ? -4.088 5.962 -5.343 1.00 90.19 96 LEU A C 1
ATOM 736 O O . LEU A 1 96 ? -3.515 5.319 -6.225 1.00 90.19 96 LEU A O 1
ATOM 740 N N . ILE A 1 97 ? -5.382 6.285 -5.431 1.00 91.44 97 ILE A N 1
ATOM 741 C CA . ILE A 1 97 ? -6.239 5.891 -6.560 1.00 91.44 97 ILE A CA 1
ATOM 742 C C . ILE A 1 97 ? -5.697 6.454 -7.881 1.00 91.44 97 ILE A C 1
ATOM 744 O O . ILE A 1 97 ? -5.594 5.715 -8.863 1.00 91.44 97 ILE A O 1
ATOM 748 N N . ALA A 1 98 ? -5.299 7.730 -7.908 1.00 91.19 98 ALA A N 1
ATOM 749 C CA . ALA A 1 98 ? -4.676 8.340 -9.082 1.00 91.19 98 ALA A CA 1
ATOM 750 C C . ALA A 1 98 ? -3.402 7.600 -9.515 1.00 91.19 98 ALA A C 1
ATOM 752 O O . ALA A 1 98 ? -3.232 7.301 -10.699 1.00 91.19 98 ALA A O 1
ATOM 753 N N . GLY A 1 99 ? -2.536 7.249 -8.561 1.00 88.44 99 GLY A N 1
ATOM 754 C CA . GLY A 1 99 ? -1.316 6.488 -8.824 1.00 88.44 99 GLY A CA 1
ATOM 755 C C . GLY A 1 99 ? -1.598 5.105 -9.414 1.00 88.44 99 GLY A C 1
ATOM 756 O O . GLY A 1 99 ? -0.964 4.717 -10.398 1.00 88.44 99 GLY A O 1
ATOM 757 N N . ILE A 1 100 ? -2.596 4.388 -8.883 1.00 88.62 100 ILE A N 1
ATOM 758 C CA . ILE A 1 100 ? -3.038 3.095 -9.431 1.00 88.62 100 ILE A CA 1
ATOM 759 C C . ILE A 1 100 ? -3.562 3.263 -10.860 1.00 88.62 100 ILE A C 1
ATOM 761 O O . ILE A 1 100 ? -3.199 2.471 -11.730 1.00 88.62 100 ILE A O 1
ATOM 765 N N . LEU A 1 101 ? -4.377 4.288 -11.129 1.00 88.94 101 LEU A N 1
ATOM 766 C CA . LEU A 1 101 ? -4.911 4.558 -12.467 1.00 88.94 101 LEU A CA 1
ATOM 767 C C . LEU A 1 101 ? -3.799 4.860 -13.476 1.00 88.94 101 LEU A C 1
ATOM 769 O O . LEU A 1 101 ? -3.794 4.288 -14.565 1.00 88.94 101 LEU A O 1
ATOM 773 N N . ILE A 1 102 ? -2.829 5.700 -13.110 1.00 84.50 102 ILE A N 1
ATOM 774 C CA . ILE A 1 102 ? -1.677 6.023 -13.963 1.00 84.50 102 ILE A CA 1
ATOM 775 C C . ILE A 1 102 ? -0.816 4.775 -14.195 1.00 84.50 102 ILE A C 1
ATOM 777 O O . ILE A 1 102 ? -0.422 4.492 -15.329 1.00 84.50 102 ILE A O 1
ATOM 781 N N . GLY A 1 103 ? -0.542 3.999 -13.143 1.00 80.31 103 GLY A N 1
ATOM 782 C CA . GLY A 1 103 ? 0.246 2.769 -13.228 1.00 80.31 103 GLY A CA 1
ATOM 783 C C . GLY A 1 103 ? -0.421 1.697 -14.092 1.00 80.31 103 GLY A C 1
ATOM 784 O O . GLY A 1 103 ? 0.220 1.110 -14.970 1.00 80.31 103 GLY A O 1
ATOM 785 N N . ASN A 1 104 ? -1.722 1.473 -13.896 1.00 83.50 104 ASN A N 1
ATOM 786 C CA . ASN A 1 104 ? -2.500 0.512 -14.671 1.00 83.50 104 ASN A CA 1
ATOM 787 C C . ASN A 1 104 ? -2.689 0.977 -16.123 1.00 83.50 104 ASN A C 1
ATOM 789 O O . ASN A 1 104 ? -2.459 0.197 -17.047 1.00 83.50 104 ASN A O 1
ATOM 793 N N . GLY A 1 105 ? -2.995 2.260 -16.334 1.00 78.75 105 GLY A N 1
ATOM 794 C CA . GLY A 1 105 ? -3.124 2.868 -17.658 1.00 78.75 105 GLY A CA 1
ATOM 795 C C . GLY A 1 105 ? -1.833 2.768 -18.469 1.00 78.75 105 GLY A C 1
ATOM 796 O O . GLY A 1 105 ? -1.867 2.343 -19.623 1.00 78.75 105 GLY A O 1
ATOM 797 N N . LYS A 1 106 ? -0.676 3.048 -17.850 1.00 68.31 106 LYS A N 1
ATOM 798 C CA . LYS A 1 106 ? 0.642 2.864 -18.480 1.00 68.31 106 LYS A CA 1
ATOM 799 C C . LYS A 1 106 ? 0.867 1.402 -18.884 1.00 68.31 106 LYS A C 1
ATOM 801 O O . LYS A 1 106 ? 1.313 1.147 -19.997 1.00 68.31 106 LYS A O 1
ATOM 806 N N . SER A 1 107 ? 0.521 0.445 -18.021 1.00 65.25 107 SER A N 1
ATOM 807 C CA . SER A 1 107 ? 0.652 -0.993 -18.310 1.00 65.25 107 SER A CA 1
ATOM 808 C C . SER A 1 107 ? -0.255 -1.462 -19.461 1.00 65.25 107 SER A C 1
ATOM 810 O O . SER A 1 107 ? 0.162 -2.267 -20.294 1.00 65.25 107 SER A O 1
ATOM 812 N N . LEU A 1 108 ? -1.477 -0.924 -19.554 1.00 61.19 108 LEU A N 1
ATOM 813 C CA . LEU A 1 108 ? -2.456 -1.289 -20.582 1.00 61.19 108 LEU A CA 1
ATOM 814 C C . LEU A 1 108 ? -2.131 -0.675 -21.959 1.00 61.19 108 LEU A C 1
ATOM 816 O O . LEU A 1 108 ? -2.250 -1.357 -22.978 1.00 61.19 108 LEU A O 1
ATOM 820 N N . LEU A 1 109 ? -1.697 0.592 -21.995 1.00 60.00 109 LEU A N 1
ATOM 821 C CA . LEU A 1 109 ? -1.351 1.318 -23.227 1.00 60.00 109 LEU A CA 1
ATOM 822 C C . LEU A 1 109 ? -0.002 0.880 -23.824 1.00 60.00 109 LEU A C 1
ATOM 824 O O . LEU A 1 109 ? 0.140 0.835 -25.044 1.00 60.00 109 LEU A O 1
ATOM 828 N N . LEU A 1 110 ? 0.982 0.507 -22.997 1.00 55.69 110 LEU A N 1
ATOM 829 C CA . LEU A 1 110 ? 2.325 0.100 -23.442 1.00 55.69 110 LEU A CA 1
ATOM 830 C C . LEU A 1 110 ? 2.478 -1.422 -23.593 1.00 55.69 110 LEU A C 1
ATOM 832 O O . LEU A 1 110 ? 3.533 -1.986 -23.296 1.00 55.69 110 LEU A O 1
ATOM 836 N N . LYS A 1 111 ? 1.464 -2.104 -24.143 1.00 47.09 111 LYS A N 1
ATOM 837 C CA . LYS A 1 111 ? 1.487 -3.559 -24.413 1.00 47.09 111 LYS A CA 1
ATOM 838 C C . LYS A 1 111 ? 2.598 -4.013 -25.394 1.00 47.09 111 LYS A C 1
ATOM 840 O O . LYS A 1 111 ? 2.673 -5.195 -25.718 1.00 47.09 111 LYS A O 1
ATOM 845 N N . LYS A 1 112 ? 3.468 -3.118 -25.892 1.00 45.12 112 LYS A N 1
ATOM 846 C CA . LYS A 1 112 ? 4.542 -3.447 -26.848 1.00 45.12 112 LYS A CA 1
ATOM 847 C C . LYS A 1 112 ? 5.746 -2.485 -26.802 1.00 45.12 112 LYS A C 1
ATOM 849 O O . LYS A 1 112 ? 5.972 -1.755 -27.755 1.00 45.12 112 LYS A O 1
ATOM 854 N N . ASN A 1 113 ? 6.494 -2.466 -25.699 1.00 43.66 113 ASN A N 1
ATOM 855 C CA . ASN A 1 113 ? 7.971 -2.376 -25.631 1.00 43.66 113 ASN A CA 1
ATOM 856 C C . ASN A 1 113 ? 8.370 -2.012 -24.198 1.00 43.66 113 ASN A C 1
ATOM 858 O O . ASN A 1 113 ? 8.243 -0.868 -23.763 1.00 43.66 113 ASN A O 1
ATOM 862 N N . LYS A 1 114 ? 8.826 -3.009 -23.445 1.00 44.91 114 LYS A N 1
ATOM 863 C CA . LYS A 1 114 ? 9.271 -2.853 -22.063 1.00 44.91 114 LYS A CA 1
ATOM 864 C C . LYS A 1 114 ? 10.697 -2.293 -22.105 1.00 44.91 114 LYS A C 1
ATOM 866 O O . LYS A 1 114 ? 11.645 -3.056 -22.187 1.00 44.91 114 LYS A O 1
ATOM 871 N N . SER A 1 115 ? 10.843 -0.968 -22.110 1.00 43.44 115 SER A N 1
ATOM 872 C CA . SER A 1 115 ? 12.145 -0.347 -21.839 1.00 43.44 115 SER A CA 1
ATOM 873 C C . SER A 1 115 ? 12.452 -0.533 -20.352 1.00 43.44 115 SER A C 1
ATOM 875 O O . SER A 1 115 ? 11.771 0.018 -19.485 1.00 43.44 115 SER A O 1
ATOM 877 N N . GLU A 1 116 ? 13.414 -1.409 -20.086 1.00 50.91 116 GLU A N 1
ATOM 878 C CA . GLU A 1 116 ? 13.775 -1.990 -18.787 1.00 50.91 116 GLU A CA 1
ATOM 879 C C . GLU A 1 116 ? 14.370 -0.975 -17.796 1.00 50.91 116 GLU A C 1
ATOM 881 O O . GLU A 1 116 ? 14.256 -1.144 -16.588 1.00 50.91 116 GLU A O 1
ATOM 886 N N . ASN A 1 117 ? 14.896 0.147 -18.291 1.00 43.50 117 ASN A N 1
ATOM 887 C CA . ASN A 1 117 ? 15.700 1.080 -17.495 1.00 43.50 117 ASN A CA 1
ATOM 888 C C . ASN A 1 117 ? 14.894 2.046 -16.603 1.00 43.50 117 ASN A C 1
ATOM 890 O O . ASN A 1 117 ? 15.424 2.593 -15.643 1.00 43.50 117 ASN A O 1
ATOM 894 N N . ALA A 1 118 ? 13.598 2.252 -16.862 1.00 49.16 118 ALA A N 1
ATOM 895 C CA . ALA A 1 118 ? 12.791 3.231 -16.117 1.00 49.16 118 ALA A CA 1
ATOM 896 C C . ALA A 1 118 ? 12.184 2.686 -14.808 1.00 49.16 118 ALA A C 1
ATOM 898 O O . ALA A 1 118 ? 11.381 3.374 -14.185 1.00 49.16 118 ALA A O 1
ATOM 899 N N . LYS A 1 119 ? 12.485 1.444 -14.409 1.00 53.38 119 LYS A N 1
ATOM 900 C CA . LYS A 1 119 ? 11.869 0.796 -13.235 1.00 53.38 119 LYS A CA 1
ATOM 901 C C . LYS A 1 119 ? 12.680 0.966 -11.951 1.00 53.38 119 LYS A C 1
ATOM 903 O O . LYS A 1 119 ? 12.092 1.193 -10.895 1.00 53.38 119 LYS A O 1
ATOM 908 N N . LEU A 1 120 ? 14.006 0.960 -12.070 1.00 52.03 120 LEU A N 1
ATOM 909 C CA . LEU A 1 120 ? 14.945 0.970 -10.945 1.00 52.03 120 LEU A CA 1
ATOM 910 C C . LEU A 1 120 ? 14.834 2.233 -10.071 1.00 52.03 120 LEU A C 1
ATOM 912 O O . LEU A 1 120 ? 14.835 2.146 -8.845 1.00 52.03 120 LEU A O 1
ATOM 916 N N . GLY A 1 121 ? 14.648 3.413 -10.678 1.00 57.84 121 GLY A N 1
ATOM 917 C CA . GLY A 1 121 ? 14.533 4.679 -9.938 1.00 57.84 121 GLY A CA 1
ATOM 918 C C . GLY A 1 121 ? 13.263 4.808 -9.084 1.00 57.84 121 GLY A C 1
ATOM 919 O O . GLY A 1 121 ? 13.285 5.458 -8.041 1.00 57.84 121 GLY A O 1
ATOM 920 N N . HIS A 1 122 ? 12.160 4.167 -9.490 1.00 63.31 122 HIS A N 1
ATOM 921 C CA . HIS A 1 122 ? 10.890 4.207 -8.754 1.00 63.31 122 HIS A CA 1
ATOM 922 C C . HIS A 1 122 ? 10.866 3.256 -7.552 1.00 63.31 122 HIS A C 1
ATOM 924 O O . HIS A 1 122 ? 10.202 3.552 -6.560 1.00 63.31 122 HIS A O 1
ATOM 930 N N . ALA A 1 123 ? 11.575 2.127 -7.633 1.00 64.44 123 ALA A N 1
ATOM 931 C CA . ALA A 1 123 ? 11.649 1.158 -6.542 1.00 64.44 123 ALA A CA 1
ATOM 932 C C . ALA A 1 123 ? 12.394 1.745 -5.331 1.00 64.44 123 ALA A C 1
ATOM 934 O O . ALA A 1 123 ? 11.852 1.772 -4.230 1.00 64.44 123 ALA A O 1
ATOM 935 N N . LEU A 1 124 ? 13.568 2.347 -5.559 1.00 68.62 124 LEU A N 1
ATOM 936 C CA . LEU A 1 124 ? 14.389 2.931 -4.490 1.00 68.62 124 LEU A CA 1
ATOM 937 C C . LEU A 1 124 ? 13.680 4.056 -3.725 1.00 68.62 124 LEU A C 1
ATOM 939 O O . LEU A 1 124 ? 13.725 4.097 -2.496 1.00 68.62 124 LEU A O 1
ATOM 943 N N . ILE A 1 125 ? 13.006 4.969 -4.433 1.00 76.81 125 ILE A N 1
ATOM 944 C CA . ILE A 1 125 ? 12.260 6.053 -3.778 1.00 76.81 125 ILE A CA 1
ATOM 945 C C . ILE A 1 125 ? 11.074 5.503 -2.974 1.00 76.81 125 ILE A C 1
ATOM 947 O O . ILE A 1 125 ? 10.810 5.982 -1.873 1.00 76.81 125 ILE A O 1
ATOM 951 N N . SER A 1 126 ? 10.399 4.467 -3.484 1.00 80.69 126 SER A N 1
ATOM 952 C CA . SER A 1 126 ? 9.289 3.813 -2.791 1.00 80.69 126 SER A CA 1
ATOM 953 C C . SER A 1 126 ? 9.749 3.136 -1.502 1.00 80.69 126 SER A C 1
ATOM 955 O O . SER A 1 126 ? 9.087 3.298 -0.480 1.00 80.69 126 SER A O 1
ATOM 957 N N . ASP A 1 127 ? 10.883 2.435 -1.519 1.00 82.62 127 ASP A N 1
ATOM 958 C CA . ASP A 1 127 ? 11.420 1.759 -0.332 1.00 82.62 127 ASP A CA 1
ATOM 959 C C . ASP A 1 127 ? 11.790 2.760 0.771 1.00 82.62 127 ASP A C 1
ATOM 961 O O . ASP A 1 127 ? 11.456 2.556 1.941 1.00 82.62 127 ASP A O 1
ATOM 965 N N . ILE A 1 128 ? 12.399 3.893 0.402 1.00 85.81 128 ILE A N 1
ATOM 966 C CA . ILE A 1 128 ? 12.734 4.966 1.350 1.00 85.81 128 ILE A CA 1
ATOM 967 C C . ILE A 1 128 ? 11.459 5.612 1.913 1.00 85.81 128 ILE A C 1
ATOM 969 O O . ILE A 1 128 ? 11.335 5.777 3.129 1.00 85.81 128 ILE A O 1
ATOM 973 N N . CYS A 1 129 ? 10.489 5.961 1.061 1.00 87.62 129 CYS A N 1
ATOM 974 C CA . CYS A 1 129 ? 9.223 6.559 1.496 1.00 87.62 129 CYS A CA 1
ATOM 975 C C . CYS A 1 129 ? 8.407 5.615 2.389 1.00 87.62 129 CYS A C 1
ATOM 977 O O . CYS A 1 129 ? 7.869 6.054 3.405 1.00 87.62 129 CYS A O 1
ATOM 979 N N . LEU A 1 130 ? 8.328 4.329 2.038 1.00 87.38 130 LEU A N 1
ATOM 980 C CA . LEU A 1 130 ? 7.615 3.320 2.818 1.00 87.38 130 LEU A CA 1
ATOM 981 C C . LEU A 1 130 ? 8.298 3.084 4.169 1.00 87.38 130 LEU A C 1
ATOM 983 O O . LEU A 1 130 ? 7.614 3.013 5.190 1.00 87.38 130 LEU A O 1
ATOM 987 N N . GLY A 1 131 ? 9.634 3.038 4.190 1.00 88.50 131 GLY A N 1
ATOM 988 C CA . GLY A 1 131 ? 10.418 2.976 5.420 1.00 88.50 131 GLY A CA 1
ATOM 989 C C . GLY A 1 131 ? 10.154 4.172 6.338 1.00 88.50 131 GLY A C 1
ATOM 990 O O . GLY A 1 131 ? 9.889 3.980 7.522 1.00 88.50 131 GLY A O 1
ATOM 991 N N . MET A 1 132 ? 10.141 5.398 5.798 1.00 90.56 132 MET A N 1
ATOM 992 C CA . MET A 1 132 ? 9.810 6.604 6.574 1.00 90.56 132 MET A CA 1
ATOM 993 C C . MET A 1 132 ? 8.355 6.626 7.066 1.00 90.56 132 MET A C 1
ATOM 995 O O . MET A 1 132 ? 8.094 7.030 8.197 1.00 90.56 132 MET A O 1
ATOM 999 N N . PHE A 1 133 ? 7.400 6.170 6.253 1.00 89.81 133 PHE A N 1
ATOM 1000 C CA . PHE A 1 133 ? 6.002 6.048 6.672 1.00 89.81 133 PHE A CA 1
ATOM 1001 C C . PHE A 1 133 ? 5.845 5.045 7.822 1.00 89.81 133 PHE A C 1
ATOM 1003 O O . PHE A 1 133 ? 5.179 5.340 8.815 1.00 89.81 133 PHE A O 1
ATOM 1010 N N . LEU A 1 134 ? 6.491 3.880 7.719 1.00 87.69 134 LEU A N 1
ATOM 1011 C CA . LEU A 1 134 ? 6.434 2.848 8.749 1.00 87.69 134 LEU A CA 1
ATOM 1012 C C . LEU A 1 134 ? 7.082 3.319 10.056 1.00 87.69 134 LEU A C 1
ATOM 1014 O O . LEU A 1 134 ? 6.515 3.095 11.122 1.00 87.69 134 LEU A O 1
ATOM 1018 N N . THR A 1 135 ? 8.230 4.000 10.007 1.00 91.62 135 THR A N 1
ATOM 1019 C CA . THR A 1 135 ? 8.872 4.529 11.224 1.00 91.62 135 THR A CA 1
ATOM 1020 C C . THR A 1 135 ? 8.038 5.626 11.879 1.00 91.62 135 THR A C 1
ATOM 1022 O O . THR A 1 135 ? 7.889 5.616 13.102 1.00 91.62 135 THR A O 1
ATOM 1025 N N . MET A 1 136 ? 7.430 6.522 11.094 1.00 91.69 136 MET A N 1
ATOM 1026 C CA . MET A 1 136 ? 6.496 7.531 11.602 1.00 91.69 136 MET A CA 1
ATOM 1027 C C . MET A 1 136 ? 5.270 6.883 12.260 1.00 91.69 136 MET A C 1
ATOM 1029 O O . MET A 1 136 ? 4.871 7.295 13.350 1.00 91.69 136 MET A O 1
ATOM 1033 N N . ALA A 1 137 ? 4.711 5.836 11.645 1.00 84.38 137 ALA A N 1
ATOM 1034 C CA . ALA A 1 137 ? 3.612 5.071 12.222 1.00 84.38 137 ALA A CA 1
ATOM 1035 C C . ALA A 1 137 ? 4.024 4.372 13.532 1.00 84.38 137 ALA A C 1
ATOM 1037 O O . ALA A 1 137 ? 3.288 4.442 14.511 1.00 84.38 137 ALA A O 1
ATOM 1038 N N . LEU A 1 138 ? 5.213 3.757 13.587 1.00 83.25 138 LEU A N 1
ATOM 1039 C CA . LEU A 1 138 ? 5.726 3.066 14.779 1.00 83.25 138 LEU A CA 1
ATOM 1040 C C . LEU A 1 138 ? 5.995 4.013 15.953 1.00 83.25 138 LEU A C 1
ATOM 1042 O O . LEU A 1 138 ? 5.630 3.689 17.079 1.00 83.25 138 LEU A O 1
ATOM 1046 N N . MET A 1 139 ? 6.589 5.183 15.708 1.00 87.88 139 MET A N 1
ATOM 1047 C CA . MET A 1 139 ? 6.811 6.188 16.757 1.00 87.88 139 MET A CA 1
ATOM 1048 C C . MET A 1 139 ? 5.495 6.782 17.284 1.00 87.88 139 MET A C 1
ATOM 1050 O O . MET A 1 139 ? 5.420 7.172 18.447 1.00 87.88 139 MET A O 1
ATOM 1054 N N . GLY A 1 140 ? 4.455 6.841 16.446 1.00 76.44 140 GLY A N 1
ATOM 1055 C CA . GLY A 1 140 ? 3.121 7.318 16.823 1.00 76.44 140 GLY A CA 1
ATOM 1056 C C . GLY A 1 140 ? 2.233 6.274 17.511 1.00 76.44 140 GLY A C 1
ATOM 1057 O O . GLY A 1 140 ? 1.182 6.631 18.044 1.00 76.44 140 GLY A O 1
ATOM 1058 N N . LEU A 1 141 ? 2.622 4.995 17.519 1.00 74.50 141 LEU A N 1
ATOM 1059 C CA . LEU A 1 141 ? 1.834 3.923 18.123 1.00 74.50 141 LEU A CA 1
ATOM 1060 C C . LEU A 1 141 ? 1.999 3.916 19.647 1.00 74.50 141 LEU A C 1
ATOM 1062 O O . LEU A 1 141 ? 2.960 3.381 20.198 1.00 74.50 141 LEU A O 1
ATOM 1066 N N . GLN A 1 142 ? 1.005 4.454 20.355 1.00 71.19 142 GLN A N 1
ATOM 1067 C CA . GLN A 1 142 ? 0.880 4.301 21.804 1.00 71.19 142 GLN A CA 1
ATOM 1068 C C . GLN A 1 142 ? 0.387 2.882 22.131 1.00 71.19 142 GLN A C 1
ATOM 1070 O O . GLN A 1 142 ? -0.778 2.677 22.459 1.00 71.19 142 GLN A O 1
ATOM 1075 N N . LEU A 1 143 ? 1.277 1.885 22.053 1.00 65.88 143 LEU A N 1
ATOM 1076 C CA . LEU A 1 143 ? 0.970 0.469 22.343 1.00 65.88 143 LEU A CA 1
ATOM 1077 C C . LEU A 1 143 ? 0.323 0.266 23.728 1.00 65.88 143 LEU A C 1
ATOM 1079 O O . LEU A 1 143 ? -0.488 -0.636 23.920 1.00 65.88 143 LEU A O 1
ATOM 1083 N N . TRP A 1 144 ? 0.621 1.158 24.674 1.00 64.62 144 TRP A N 1
ATOM 1084 C CA . TRP A 1 144 ? -0.016 1.217 25.990 1.00 64.62 144 TRP A CA 1
ATOM 1085 C C . TRP A 1 144 ? -1.518 1.579 25.937 1.00 64.62 144 TRP A C 1
ATOM 1087 O O . TRP A 1 144 ? -2.278 1.068 26.752 1.00 64.62 144 TRP A O 1
ATOM 1097 N N . GLN A 1 145 ? -1.994 2.373 24.972 1.00 62.69 145 GLN A N 1
ATOM 1098 C CA . GLN A 1 145 ? -3.433 2.645 24.807 1.00 62.69 145 GLN A CA 1
ATOM 1099 C C . GLN A 1 145 ? -4.205 1.444 24.237 1.00 62.69 145 GLN A C 1
ATOM 1101 O O . GLN A 1 145 ? -5.393 1.276 24.509 1.00 62.69 145 GLN A O 1
ATOM 1106 N N . LEU A 1 146 ? -3.533 0.552 23.497 1.00 61.41 146 LEU A N 1
ATOM 1107 C CA . LEU A 1 146 ? -4.121 -0.747 23.160 1.00 61.41 146 LEU A CA 1
ATOM 1108 C C . LEU A 1 146 ? -4.273 -1.621 24.413 1.00 61.41 146 LEU A C 1
ATOM 1110 O O . LEU A 1 146 ? -5.285 -2.305 24.562 1.00 61.41 146 LEU A O 1
ATOM 1114 N N . GLN A 1 147 ? -3.302 -1.577 25.333 1.00 58.03 147 GLN A N 1
ATOM 1115 C CA . GLN A 1 147 ? -3.324 -2.385 26.556 1.00 58.03 147 GLN A CA 1
ATOM 1116 C C . GLN A 1 147 ? -4.527 -2.056 27.445 1.00 58.03 147 GLN A C 1
ATOM 1118 O O . GLN A 1 147 ? -5.123 -2.971 27.996 1.00 58.03 147 GLN A O 1
ATOM 1123 N N . SER A 1 148 ? -4.924 -0.784 27.554 1.00 58.34 148 SER A N 1
ATOM 1124 C CA . SER A 1 148 ? -6.078 -0.391 28.375 1.00 58.34 148 SER A CA 1
ATOM 1125 C C . SER A 1 148 ? -7.409 -0.910 27.827 1.00 58.34 148 SER A C 1
ATOM 1127 O O . SER A 1 148 ? -8.359 -1.041 28.585 1.00 58.34 148 SER A O 1
ATOM 1129 N N . THR A 1 149 ? -7.470 -1.243 26.534 1.00 59.62 149 THR A N 1
ATOM 1130 C CA . THR A 1 149 ? -8.667 -1.812 25.892 1.00 59.62 149 THR A CA 1
ATOM 1131 C C . THR A 1 149 ? -8.663 -3.345 25.943 1.00 59.62 149 THR A C 1
ATOM 1133 O O . THR A 1 149 ? -9.708 -3.969 26.087 1.00 59.62 149 THR A O 1
ATOM 1136 N N . ILE A 1 150 ? -7.483 -3.973 25.851 1.00 61.59 150 ILE A N 1
ATOM 1137 C CA . ILE A 1 150 ? -7.324 -5.440 25.896 1.00 61.59 150 ILE A CA 1
ATOM 1138 C C . ILE A 1 150 ? -7.353 -5.964 27.341 1.00 61.59 150 ILE A C 1
ATOM 1140 O O . ILE A 1 150 ? -7.830 -7.068 27.583 1.00 61.59 150 ILE A O 1
ATOM 1144 N N . ALA A 1 151 ? -6.873 -5.171 28.301 1.00 56.25 151 ALA A N 1
ATOM 1145 C CA . ALA A 1 151 ? -6.908 -5.464 29.731 1.00 56.25 151 ALA A CA 1
ATOM 1146 C C . ALA A 1 151 ? -8.209 -4.994 30.403 1.00 56.25 151 ALA A C 1
ATOM 1148 O O . ALA A 1 151 ? -8.212 -4.762 31.611 1.00 56.25 151 ALA A O 1
ATOM 1149 N N . PHE A 1 152 ? -9.302 -4.846 29.639 1.00 54.81 152 PHE A N 1
ATOM 1150 C CA . PHE A 1 152 ? -10.638 -4.794 30.221 1.00 54.81 152 PHE A CA 1
ATOM 1151 C C . PHE A 1 152 ? -10.882 -6.128 30.932 1.00 54.81 152 PHE A C 1
ATOM 1153 O O . PHE A 1 152 ? -11.170 -7.163 30.327 1.00 54.81 152 PHE A O 1
ATOM 1160 N N . ASP A 1 153 ? -10.625 -6.086 32.229 1.00 53.81 153 ASP A N 1
ATOM 1161 C CA . ASP A 1 153 ? -10.718 -7.175 33.173 1.00 53.81 153 ASP A CA 1
ATOM 1162 C C . ASP A 1 153 ? -12.163 -7.717 33.157 1.00 53.81 153 ASP A C 1
ATOM 1164 O O . ASP A 1 153 ? -13.101 -6.948 33.383 1.00 53.81 153 ASP A O 1
ATOM 1168 N N . PRO A 1 154 ? -12.409 -9.022 32.916 1.00 53.75 154 PRO A N 1
ATOM 1169 C CA . PRO A 1 154 ? -13.757 -9.608 33.008 1.00 53.75 154 PRO A CA 1
ATOM 1170 C C . PRO A 1 154 ? -14.399 -9.477 34.409 1.00 53.75 154 PRO A C 1
ATOM 1172 O O . PRO A 1 154 ? -15.574 -9.785 34.595 1.00 53.75 154 PRO A O 1
ATOM 1175 N N . SER A 1 155 ? -13.632 -8.989 35.378 1.00 51.38 155 SER A N 1
ATOM 1176 C CA . SER A 1 155 ? -14.004 -8.538 36.719 1.00 51.38 155 SER A CA 1
ATOM 1177 C C . SER A 1 155 ? -14.952 -7.323 36.752 1.00 51.38 155 SER A C 1
ATOM 1179 O O . SER A 1 155 ? -15.855 -7.295 37.587 1.00 51.38 155 SER A O 1
ATOM 1181 N N . ASP A 1 156 ? -14.847 -6.370 35.812 1.00 52.28 156 ASP A N 1
ATOM 1182 C CA . ASP A 1 156 ? -15.703 -5.160 35.784 1.00 52.28 156 ASP A CA 1
ATOM 1183 C C . ASP A 1 156 ? -17.096 -5.409 35.161 1.00 52.28 156 ASP A C 1
ATOM 1185 O O . ASP A 1 156 ? -17.979 -4.550 35.200 1.00 52.28 156 ASP A O 1
ATOM 1189 N N . VAL A 1 157 ? -17.333 -6.617 34.627 1.00 51.25 157 VAL A N 1
ATOM 1190 C CA . VAL A 1 157 ? -18.643 -7.101 34.129 1.00 51.25 157 VAL A CA 1
ATOM 1191 C C . VAL A 1 157 ? -19.348 -8.001 35.156 1.00 51.25 157 VAL A C 1
ATOM 1193 O O . VAL A 1 157 ? -20.385 -8.598 34.871 1.00 51.25 157 VAL A O 1
ATOM 1196 N N . LEU A 1 158 ? -18.855 -8.065 36.394 1.00 46.41 158 LEU A N 1
ATOM 1197 C CA . LEU A 1 158 ? -19.667 -8.480 37.537 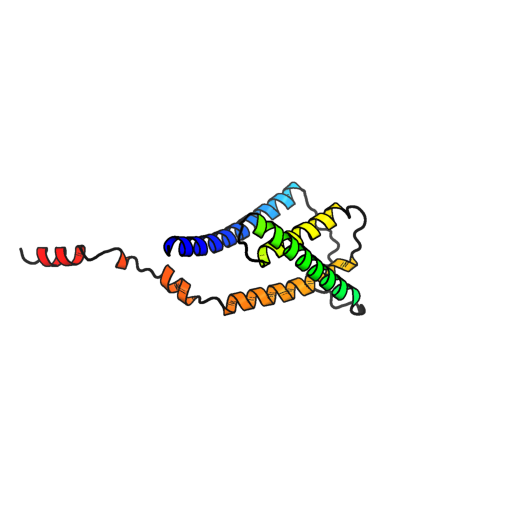1.00 46.41 158 LEU A CA 1
ATOM 1198 C C . LEU A 1 158 ? -20.013 -7.237 38.362 1.00 46.41 158 LEU A C 1
ATOM 1200 O O . LEU A 1 158 ? -19.370 -6.970 39.378 1.00 46.41 158 LEU A O 1
ATOM 1204 N N . PRO A 1 159 ? -21.034 -6.457 37.955 1.00 49.47 159 PRO A N 1
ATOM 1205 C CA . PRO A 1 159 ? -21.500 -5.358 38.775 1.00 49.47 159 PRO A CA 1
ATOM 1206 C C . PRO A 1 159 ? -22.029 -5.969 40.067 1.00 49.47 159 PRO A C 1
ATOM 1208 O O . PRO A 1 159 ? -22.996 -6.722 40.016 1.00 49.47 159 PRO A O 1
ATOM 1211 N N . SER A 1 160 ? -21.338 -5.713 41.181 1.00 47.78 160 SER A N 1
ATOM 1212 C CA . SER A 1 160 ? -21.884 -5.281 42.481 1.00 47.78 160 SER A CA 1
ATOM 1213 C C . SER A 1 160 ? -23.116 -5.990 43.089 1.00 47.78 160 SER A C 1
ATOM 1215 O O . SER A 1 160 ? -23.576 -5.581 44.148 1.00 47.78 160 SER A O 1
ATOM 1217 N N . ALA A 1 161 ? -23.626 -7.079 42.516 1.00 50.56 161 ALA A N 1
ATOM 1218 C CA . ALA A 1 161 ? -24.819 -7.796 42.955 1.00 50.56 161 ALA A CA 1
ATOM 1219 C C . ALA A 1 161 ? -24.461 -9.061 43.745 1.00 50.56 161 ALA A C 1
ATOM 1221 O O . ALA A 1 161 ? -25.185 -9.435 44.663 1.00 50.56 161 ALA A O 1
ATOM 1222 N N . THR A 1 162 ? -23.322 -9.695 43.455 1.00 53.97 162 THR A N 1
ATOM 1223 C CA . THR A 1 162 ? -22.919 -10.958 44.096 1.00 53.97 162 THR A CA 1
ATOM 1224 C C . THR A 1 162 ? -22.251 -10.758 45.461 1.00 53.97 162 THR A C 1
ATOM 1226 O O . THR A 1 162 ? -22.281 -11.663 46.293 1.00 53.97 162 THR A O 1
ATOM 1229 N N . PHE A 1 163 ? -21.682 -9.576 45.729 1.00 52.12 163 PHE A N 1
ATOM 1230 C CA . PHE A 1 163 ? -21.002 -9.297 47.003 1.00 52.12 163 PHE A CA 1
ATOM 1231 C C . PHE A 1 163 ? -21.987 -8.972 48.144 1.00 52.12 163 PHE A C 1
ATOM 1233 O O . PHE A 1 163 ? -21.756 -9.372 49.283 1.00 52.12 163 PHE A O 1
ATOM 1240 N N . ASP A 1 164 ? -23.141 -8.362 47.841 1.00 52.50 164 ASP A N 1
ATOM 1241 C CA . ASP A 1 164 ? -24.191 -8.084 48.838 1.00 52.50 164 ASP A CA 1
ATOM 1242 C C . ASP A 1 164 ? -25.045 -9.319 49.187 1.00 52.50 164 ASP A C 1
ATOM 1244 O O . ASP A 1 164 ? -25.584 -9.415 50.294 1.00 52.50 164 ASP A O 1
ATOM 1248 N N . THR A 1 165 ? -25.161 -10.308 48.288 1.00 55.50 165 THR A N 1
ATOM 1249 C CA . THR A 1 165 ? -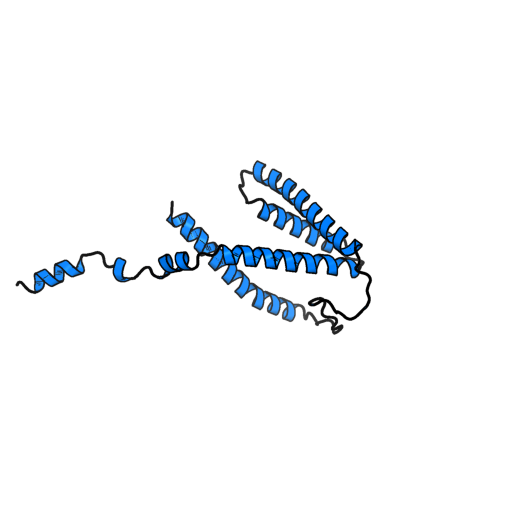25.946 -11.527 48.579 1.00 55.50 165 THR A CA 1
ATOM 1250 C C . THR A 1 165 ? -25.184 -12.531 49.449 1.00 55.50 165 THR A C 1
ATOM 1252 O O . THR A 1 165 ? -25.805 -13.230 50.249 1.00 55.50 165 THR A O 1
ATOM 1255 N N . LEU A 1 166 ? -23.848 -12.571 49.363 1.00 51.31 166 LEU A N 1
ATOM 1256 C CA . LEU A 1 166 ? -23.007 -13.439 50.199 1.00 51.31 166 LEU A CA 1
ATOM 1257 C C . LEU A 1 166 ? -22.956 -12.973 51.664 1.00 51.31 166 LEU A C 1
ATOM 1259 O O . LEU A 1 166 ? -23.002 -13.801 52.567 1.00 51.31 166 LEU A O 1
ATOM 1263 N N . HIS A 1 167 ? -22.980 -11.662 51.922 1.00 51.28 167 HIS A N 1
ATOM 1264 C CA . HIS A 1 167 ? -22.964 -11.129 53.293 1.00 51.28 167 HIS A CA 1
ATOM 1265 C C . HIS A 1 167 ? -24.343 -11.175 53.997 1.00 51.28 167 HIS A C 1
ATOM 1267 O O . HIS A 1 167 ? -24.440 -10.966 55.212 1.00 51.28 167 HIS A O 1
ATOM 1273 N N . ARG A 1 168 ? -25.430 -11.451 53.256 1.00 53.00 168 ARG A N 1
ATOM 1274 C CA . ARG A 1 168 ? -26.783 -11.678 53.806 1.00 53.00 168 ARG A CA 1
ATOM 1275 C C . ARG A 1 168 ? -27.090 -13.147 54.114 1.00 53.00 168 ARG A C 1
ATOM 1277 O O . ARG A 1 168 ? -28.001 -13.392 54.897 1.00 53.00 168 ARG A O 1
ATOM 1284 N N . LEU A 1 169 ? -26.350 -14.090 53.530 1.00 53.00 169 LEU A N 1
ATOM 1285 C CA . LEU A 1 169 ? -26.505 -15.534 53.759 1.00 53.00 169 LEU A CA 1
ATOM 1286 C C . LEU A 1 169 ? -25.712 -16.054 54.968 1.00 53.00 169 LEU A C 1
ATOM 1288 O O . LEU A 1 169 ? -26.049 -17.109 55.481 1.00 53.00 169 LEU A O 1
ATOM 1292 N N . ASP A 1 170 ? -24.731 -15.295 55.461 1.00 51.97 170 ASP A N 1
ATOM 1293 C CA . ASP A 1 170 ? -23.961 -15.619 56.678 1.00 51.97 170 ASP A CA 1
ATOM 1294 C C . ASP A 1 170 ? -24.567 -14.986 57.955 1.00 51.97 170 ASP A C 1
ATOM 1296 O O . ASP A 1 170 ? -23.957 -14.960 59.022 1.00 51.97 170 ASP A O 1
ATOM 1300 N N . ARG A 1 171 ? -25.777 -14.406 57.848 1.00 53.75 171 ARG A N 1
ATOM 1301 C CA . ARG A 1 171 ? -26.495 -13.748 58.959 1.00 53.75 171 ARG A CA 1
ATOM 1302 C C . ARG A 1 171 ? -27.925 -14.274 59.186 1.00 53.75 171 ARG A C 1
ATOM 1304 O O . ARG A 1 171 ? -28.720 -13.575 59.820 1.00 53.75 171 ARG A O 1
ATOM 1311 N N . VAL A 1 172 ? -28.246 -15.464 58.674 1.00 51.34 172 VAL A N 1
ATOM 1312 C CA . VAL A 1 172 ? -29.486 -16.230 58.932 1.00 51.34 172 VAL A CA 1
ATOM 1313 C C . VAL A 1 172 ? -29.094 -17.641 59.333 1.00 51.34 172 VAL A C 1
ATOM 1315 O O . VAL A 1 172 ? -29.660 -18.129 60.334 1.00 51.34 172 VAL A O 1
#

pLDDT: mean 71.69, std 17.83, range [35.47, 95.56]

Secondary structure (DSSP, 8-state):
-HHHHHHHHHHHHHHHHHHHHHHHHHHHHHHHHHT-PPPS----SSS--TTS-----HHHHHHHHHHHHHHHHHHHHHHHHHHHTT----HHHHHHHHHHHHHHHHHHHTTT---GGGSHHHHHHHHHHHHHHHHHHHHH--HHHHHHHHT--GGGGS-SSHHHHHHHHTT-

Organism: NCBI:txid1481914

Radius of gyration: 26.14 Å; chains: 1; bounding box: 60×40×86 Å

Sequence (172 aa):
MESAAEVGLAANTLGLISACLVGGPISNYLIKKHRLTPNSDHDLDIGVCHNETTKLDHFGYLYAWLMLNLSLIFGYFINIGFETIGLQLPMFVACLIAGILIGNGKSLLLKKNKSENAKLGHALISDICLGMFLTMALMGLQLWQLQSTIAFDPSDVLPSATFDTLHRLDRV